Protein AF-A0A7Y3D2V6-F1 (afdb_monomer_lite)

Secondary structure (DSSP, 8-state):
--EEEEEE-TT--EEEEEGGGTEEEEE-TT--EEEEEE--TTEEEEEEEE-TTS-EEEEEEETTS-EEEEEE-TT--EEEEE-

Sequence (83 aa):
HYVFGTWTDQKMNVFVAVYGSGKVKKISPEGKISIIHESGIFWAPCGGFTAPDGTQWIMEFSKRNKTRIRKIGSDGKHTLYQG

Foldseek 3Di:
DDWAEWDAAPQGWIWIFDQVQLFIWIAHPVGDIDTLDHDPPFKGWRYWDQDNQRWIWTWIAGPVGWIKIWIQGPVRDIDIGGD

pLDDT: mean 94.57, std 5.86, range [59.38, 98.44]

Structure (mmCIF, N/CA/C/O backbone):
data_AF-A0A7Y3D2V6-F1
#
_entry.id   AF-A0A7Y3D2V6-F1
#
loop_
_atom_site.group_PDB
_atom_site.id
_atom_site.type_symbol
_atom_site.label_atom_id
_atom_site.label_alt_id
_atom_site.label_comp_id
_atom_site.label_asym_id
_atom_site.label_entity_id
_atom_site.label_seq_id
_atom_site.pdbx_PDB_ins_code
_atom_site.Cartn_x
_atom_site.Cartn_y
_atom_site.Cartn_z
_atom_site.occupancy
_atom_site.B_iso_or_equiv
_atom_site.auth_seq_id
_atom_site.auth_comp_id
_atom_site.auth_asym_id
_atom_site.auth_atom_id
_atom_site.pdbx_PDB_model_num
ATOM 1 N N . HIS A 1 1 ? -10.089 -5.740 -13.963 1.00 59.38 1 HIS A N 1
ATOM 2 C CA . HIS A 1 1 ? -9.347 -5.283 -12.767 1.00 59.38 1 HIS A CA 1
ATOM 3 C C . HIS A 1 1 ? -8.604 -6.481 -12.204 1.00 59.38 1 HIS A C 1
ATOM 5 O O . HIS A 1 1 ? -9.247 -7.492 -11.974 1.00 59.38 1 HIS A O 1
ATOM 11 N N . TYR A 1 2 ? -7.289 -6.395 -12.012 1.00 83.88 2 TYR A N 1
ATOM 12 C CA . TYR A 1 2 ? -6.524 -7.456 -11.350 1.00 83.88 2 TYR A CA 1
ATOM 13 C C . TYR A 1 2 ? -6.335 -7.073 -9.882 1.00 83.88 2 TYR A C 1
ATOM 15 O O . TYR A 1 2 ? -5.709 -6.048 -9.598 1.00 83.88 2 TYR A O 1
ATOM 23 N N . VAL A 1 3 ? -6.934 -7.849 -8.980 1.00 85.31 3 VAL A N 1
ATOM 24 C CA . VAL A 1 3 ? -6.796 -7.698 -7.525 1.00 85.31 3 VAL A CA 1
ATOM 25 C C . VAL A 1 3 ? -5.692 -8.632 -7.054 1.00 85.31 3 VAL A C 1
ATOM 27 O O . VAL A 1 3 ? -5.645 -9.777 -7.490 1.00 85.31 3 VAL A O 1
ATOM 30 N N . PHE A 1 4 ? -4.782 -8.118 -6.228 1.00 92.44 4 PHE A N 1
ATOM 31 C CA . PHE A 1 4 ? -3.663 -8.887 -5.684 1.00 92.44 4 PHE A CA 1
ATOM 32 C C . PHE A 1 4 ? -3.891 -9.132 -4.191 1.00 92.44 4 PHE A C 1
ATOM 34 O O . PHE A 1 4 ? -4.537 -10.105 -3.820 1.00 92.44 4 PHE A O 1
ATOM 41 N N . GLY A 1 5 ? -3.396 -8.244 -3.333 1.00 95.31 5 GLY A N 1
ATOM 42 C CA . GLY A 1 5 ? -3.543 -8.358 -1.888 1.00 95.31 5 GLY A CA 1
ATOM 43 C C . GLY A 1 5 ? -4.779 -7.645 -1.353 1.00 95.31 5 GLY A C 1
ATOM 44 O O . GLY A 1 5 ? -5.159 -6.574 -1.839 1.00 95.31 5 GLY A O 1
ATOM 45 N N . THR A 1 6 ? -5.345 -8.212 -0.292 1.00 97.00 6 THR A N 1
ATOM 46 C CA . THR A 1 6 ? -6.377 -7.590 0.540 1.00 97.00 6 THR A CA 1
ATOM 47 C C . THR A 1 6 ? -5.980 -7.659 2.008 1.00 97.00 6 THR A C 1
ATOM 49 O O . THR A 1 6 ? -5.459 -8.683 2.445 1.00 97.00 6 THR A O 1
ATOM 52 N N . TRP A 1 7 ? -6.236 -6.602 2.772 1.00 97.69 7 TRP A N 1
ATOM 53 C CA . TRP A 1 7 ? -6.026 -6.577 4.226 1.00 97.69 7 TRP A CA 1
ATOM 54 C C . TRP A 1 7 ? -7.049 -5.667 4.906 1.00 97.69 7 TRP A C 1
ATOM 56 O O . TRP A 1 7 ? -7.816 -4.981 4.230 1.00 97.69 7 TRP A O 1
ATOM 66 N N . THR A 1 8 ? -7.073 -5.666 6.237 1.00 97.44 8 THR A N 1
ATOM 67 C CA . THR A 1 8 ? -8.006 -4.865 7.038 1.00 97.44 8 THR A CA 1
ATOM 68 C C . THR A 1 8 ? -7.287 -3.982 8.051 1.00 97.44 8 THR A C 1
ATOM 70 O O . THR A 1 8 ? -6.111 -4.193 8.354 1.00 97.44 8 THR A O 1
ATOM 73 N N . ASP A 1 9 ? -8.003 -2.993 8.587 1.00 96.50 9 ASP A N 1
ATOM 74 C CA . ASP A 1 9 ? -7.598 -2.246 9.782 1.00 96.50 9 ASP A CA 1
ATOM 75 C C . ASP A 1 9 ? -8.517 -2.537 10.982 1.00 96.50 9 ASP A C 1
ATOM 77 O O . ASP A 1 9 ? -9.511 -3.255 10.875 1.00 96.50 9 ASP A O 1
ATOM 81 N N . GLN A 1 10 ? -8.196 -1.956 12.143 1.00 95.25 10 GLN A N 1
ATOM 82 C CA . GLN A 1 10 ? -8.991 -2.092 13.374 1.00 95.25 10 GLN A CA 1
ATOM 83 C C . GLN A 1 10 ? -10.387 -1.449 13.288 1.00 95.25 10 GLN A C 1
ATOM 85 O O . GLN A 1 10 ? -11.228 -1.686 14.147 1.00 95.25 10 GLN A O 1
ATOM 90 N N . LYS A 1 11 ? -10.642 -0.628 12.262 1.00 95.69 11 LYS A N 1
ATOM 91 C CA . LYS A 1 11 ? -11.931 0.030 12.007 1.00 95.69 11 LYS A CA 1
ATOM 92 C C . LYS A 1 11 ? -12.754 -0.734 10.965 1.00 95.69 11 LYS A C 1
ATOM 94 O O . LYS A 1 11 ? -13.688 -0.168 10.404 1.00 95.69 11 LYS A O 1
ATOM 99 N N . MET A 1 12 ? -12.395 -1.991 10.687 1.00 96.44 12 MET A N 1
ATOM 100 C CA . MET A 1 12 ? -13.067 -2.867 9.723 1.00 96.44 12 MET A CA 1
ATOM 101 C C . MET A 1 12 ? -13.080 -2.320 8.288 1.00 96.44 12 MET A C 1
ATOM 103 O O . MET A 1 12 ? -13.902 -2.733 7.472 1.00 96.44 12 MET A O 1
ATOM 107 N N . ASN A 1 13 ? -12.159 -1.414 7.946 1.00 98.12 13 ASN A N 1
ATOM 108 C CA . ASN A 1 13 ? -11.975 -1.037 6.551 1.00 98.12 13 ASN A CA 1
ATOM 109 C C . ASN A 1 13 ? -11.249 -2.163 5.815 1.00 98.12 13 ASN A C 1
ATOM 111 O O . ASN A 1 13 ? -10.310 -2.749 6.354 1.00 98.12 13 ASN A O 1
ATOM 115 N N . VAL A 1 14 ? -11.633 -2.408 4.565 1.00 98.06 14 VAL A N 1
ATOM 116 C CA . VAL A 1 14 ? -10.938 -3.330 3.665 1.00 98.06 14 VAL A CA 1
ATOM 117 C C . VAL A 1 14 ? -10.056 -2.530 2.723 1.00 98.06 14 VAL A C 1
ATOM 119 O O . VAL A 1 14 ? -10.494 -1.571 2.089 1.00 98.06 14 VAL A O 1
ATOM 122 N N . PHE A 1 15 ? -8.807 -2.945 2.597 1.00 98.00 15 PHE A N 1
ATOM 123 C CA . PHE A 1 15 ? -7.852 -2.385 1.663 1.00 98.00 15 PHE A CA 1
ATOM 124 C C . PHE A 1 15 ? -7.597 -3.383 0.548 1.00 98.00 15 PHE A C 1
ATOM 126 O O . PHE A 1 15 ? -7.472 -4.581 0.793 1.00 98.00 15 PHE A O 1
ATOM 133 N N . VAL A 1 16 ? -7.526 -2.886 -0.681 1.00 97.94 16 VAL A N 1
ATOM 134 C CA . VAL A 1 16 ? -7.368 -3.715 -1.875 1.00 97.94 16 VAL A CA 1
ATOM 135 C C . VAL A 1 16 ? -6.255 -3.142 -2.736 1.00 97.94 16 VAL A C 1
ATOM 137 O O . VAL A 1 16 ? -6.353 -2.010 -3.217 1.00 97.94 16 VAL A O 1
ATOM 140 N N . ALA A 1 17 ? -5.213 -3.937 -2.967 1.00 97.94 17 ALA A N 1
ATOM 141 C CA . ALA A 1 17 ? -4.201 -3.661 -3.974 1.00 97.94 17 ALA A CA 1
ATOM 142 C C . ALA A 1 17 ? -4.751 -4.025 -5.360 1.00 97.94 17 ALA A C 1
ATOM 144 O O . ALA A 1 17 ? -4.970 -5.193 -5.690 1.00 97.94 17 ALA A O 1
ATOM 145 N N . VAL A 1 18 ? -4.980 -3.005 -6.183 1.00 96.69 18 VAL A N 1
ATOM 146 C CA . VAL A 1 18 ? -5.496 -3.139 -7.545 1.00 96.69 18 VAL A CA 1
ATOM 147 C C . VAL A 1 18 ? -4.345 -2.926 -8.521 1.00 96.69 18 VAL A C 1
ATOM 149 O O . VAL A 1 18 ? -4.043 -1.792 -8.904 1.00 96.69 18 VAL A O 1
ATOM 152 N N . TYR A 1 19 ? -3.724 -4.030 -8.945 1.00 90.88 19 TYR A N 1
ATOM 153 C CA . TYR A 1 19 ? -2.606 -4.049 -9.894 1.00 90.88 19 TYR A CA 1
ATOM 154 C C . TYR A 1 19 ? -2.937 -3.278 -11.172 1.00 90.88 19 TYR A C 1
ATOM 156 O O . TYR A 1 19 ? -2.191 -2.392 -11.577 1.00 90.88 19 TYR A O 1
ATOM 164 N N . GLY A 1 20 ? -4.097 -3.569 -11.773 1.00 89.38 20 GLY A N 1
ATOM 165 C CA . GLY A 1 20 ? -4.464 -3.011 -13.080 1.00 89.38 20 GLY A CA 1
ATOM 166 C C . GLY A 1 20 ? -4.588 -1.485 -13.101 1.00 89.38 20 GLY A C 1
ATOM 167 O O . GLY A 1 20 ? -4.430 -0.885 -14.156 1.00 89.38 20 GLY A O 1
ATOM 168 N N . SER A 1 21 ? -4.849 -0.860 -11.951 1.00 93.06 21 SER A N 1
ATOM 169 C CA . SER A 1 21 ? -4.916 0.598 -11.823 1.00 93.06 21 SER A CA 1
ATOM 170 C C . SER A 1 21 ? -3.754 1.189 -11.024 1.00 93.06 21 SER A C 1
ATOM 172 O O . SER A 1 21 ? -3.809 2.371 -10.714 1.00 93.06 21 SER A O 1
ATOM 174 N N . GLY A 1 22 ? -2.769 0.380 -10.613 1.00 96.06 22 GLY A N 1
ATOM 175 C CA . GLY A 1 22 ? -1.651 0.816 -9.773 1.00 96.06 22 GLY A CA 1
ATOM 176 C C . GLY A 1 22 ? -2.079 1.459 -8.451 1.00 96.06 22 GLY A C 1
ATOM 177 O O . GLY A 1 22 ? -1.408 2.367 -7.981 1.00 96.06 22 GLY A O 1
ATOM 178 N N . LYS A 1 23 ? -3.215 1.058 -7.863 1.00 97.56 23 LYS A N 1
ATOM 179 C CA . LYS A 1 23 ? -3.823 1.769 -6.721 1.00 97.56 23 LYS A CA 1
ATOM 180 C C . LYS A 1 23 ? -4.064 0.854 -5.541 1.00 97.56 23 LYS A C 1
ATOM 182 O O . LYS A 1 23 ? -4.448 -0.298 -5.723 1.00 97.56 23 LYS A O 1
ATOM 187 N N . VAL A 1 24 ? -3.928 1.403 -4.340 1.00 97.94 24 VAL A N 1
ATOM 188 C CA . VAL A 1 24 ? -4.514 0.815 -3.137 1.00 97.94 24 VAL A CA 1
ATOM 189 C C . VAL A 1 24 ? -5.792 1.569 -2.814 1.00 97.94 24 VAL A C 1
ATOM 191 O O . VAL A 1 24 ? -5.783 2.787 -2.607 1.00 97.94 24 VAL A O 1
ATOM 194 N N . LYS A 1 25 ? -6.900 0.834 -2.794 1.00 97.69 25 LYS A N 1
ATOM 195 C CA . LYS A 1 25 ? -8.213 1.361 -2.432 1.00 97.69 25 LYS A CA 1
ATOM 196 C C . LYS A 1 25 ? -8.537 0.992 -0.997 1.00 97.69 25 LYS A C 1
ATOM 198 O O . LYS A 1 25 ?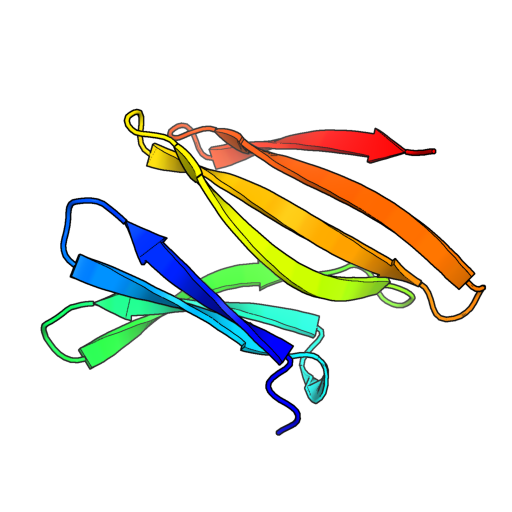 -8.241 -0.124 -0.589 1.00 97.69 25 LYS A O 1
ATOM 203 N N . LYS A 1 26 ? -9.166 1.908 -0.274 1.00 97.69 26 LYS A N 1
ATOM 204 C CA . LYS A 1 26 ? -9.776 1.686 1.035 1.00 97.69 26 LYS A CA 1
ATOM 205 C C . LYS A 1 26 ? -11.289 1.641 0.857 1.00 97.69 26 LYS A C 1
AT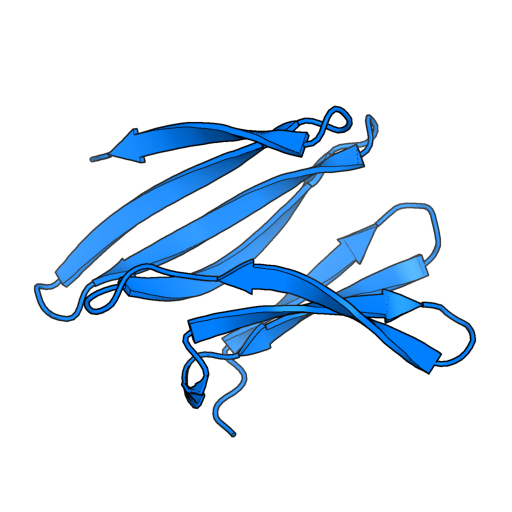OM 207 O O . LYS A 1 26 ? -11.836 2.467 0.131 1.00 97.69 26 LYS A O 1
ATOM 212 N N . ILE A 1 27 ? -11.941 0.695 1.512 1.00 98.38 27 ILE A N 1
ATOM 213 C CA . ILE A 1 27 ? -13.386 0.485 1.494 1.00 98.38 27 ILE A CA 1
ATOM 214 C C . ILE A 1 27 ? -13.846 0.509 2.948 1.00 98.38 27 ILE A C 1
ATOM 216 O O . ILE A 1 27 ? -13.356 -0.289 3.747 1.00 98.38 27 ILE A O 1
ATOM 220 N N . SER A 1 28 ? -14.726 1.443 3.307 1.00 98.19 28 SER A N 1
ATOM 221 C CA . SER A 1 28 ? -15.286 1.496 4.661 1.00 98.19 28 SER A CA 1
ATOM 222 C C . SER A 1 28 ? -16.346 0.413 4.886 1.00 98.19 28 SER A C 1
ATOM 224 O O . SER A 1 28 ? -16.857 -0.133 3.903 1.00 98.19 28 SER A O 1
ATOM 226 N N . PRO A 1 29 ? -16.714 0.106 6.144 1.00 98.25 29 PRO A N 1
ATOM 227 C CA . PRO A 1 29 ? -17.824 -0.805 6.442 1.00 98.25 29 PRO A CA 1
ATOM 228 C C . PRO A 1 29 ? -19.147 -0.396 5.775 1.00 98.25 29 PRO A C 1
ATOM 230 O O . PRO A 1 29 ? -19.948 -1.245 5.401 1.00 98.25 29 PRO A O 1
ATOM 233 N N . GLU A 1 30 ? -19.343 0.903 5.550 1.00 98.12 30 GLU A N 1
ATOM 234 C CA . GLU A 1 30 ? -20.498 1.485 4.852 1.00 98.12 30 GLU A CA 1
ATOM 235 C C . GLU A 1 30 ? -20.354 1.440 3.317 1.00 98.12 30 GLU A C 1
ATOM 237 O O . GLU A 1 30 ? -21.179 1.985 2.588 1.00 98.12 30 GLU A O 1
ATOM 242 N N . GLY A 1 31 ? -19.281 0.830 2.805 1.00 97.31 31 GLY A N 1
ATOM 243 C CA . GLY A 1 31 ? -19.016 0.669 1.377 1.00 97.31 31 GLY A CA 1
ATOM 244 C C . GLY A 1 31 ? -18.382 1.885 0.697 1.00 97.31 31 GLY A C 1
ATOM 245 O O . GLY A 1 31 ? -18.231 1.887 -0.526 1.00 97.31 31 GLY A O 1
ATOM 246 N N . LYS A 1 32 ? -17.972 2.924 1.440 1.00 98.44 32 LYS A N 1
ATOM 247 C CA . LYS A 1 32 ? -17.333 4.105 0.840 1.00 98.44 32 LYS A CA 1
ATOM 248 C C . LYS A 1 32 ? -15.932 3.758 0.345 1.00 98.44 32 LYS A C 1
ATOM 250 O O . LYS A 1 32 ? -15.084 3.334 1.126 1.00 98.44 32 LYS A O 1
ATOM 255 N N . ILE A 1 33 ? -15.670 4.015 -0.936 1.00 97.94 33 ILE A N 1
ATOM 256 C CA . ILE A 1 33 ? -14.375 3.745 -1.570 1.00 97.94 33 ILE A CA 1
ATOM 257 C C . ILE A 1 33 ? -13.537 5.026 -1.651 1.00 97.94 33 ILE A C 1
ATOM 259 O O . ILE A 1 33 ? -14.007 6.055 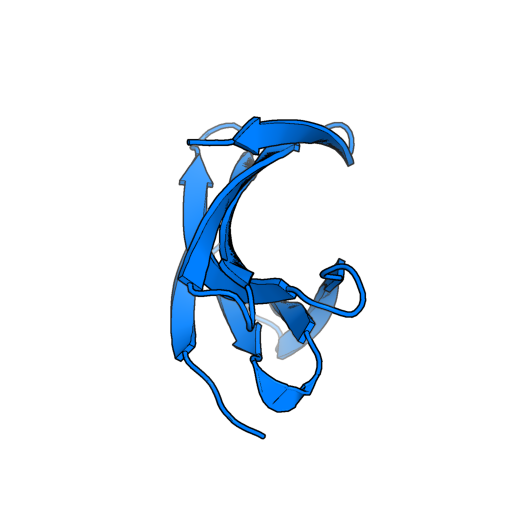-2.135 1.00 97.94 33 ILE A O 1
ATOM 263 N N . SER A 1 34 ? -12.271 4.952 -1.247 1.00 97.31 34 SER A N 1
ATOM 264 C CA . SER A 1 34 ? -11.260 5.990 -1.482 1.00 97.31 34 SER A CA 1
ATOM 265 C C . SER A 1 34 ? -9.937 5.392 -1.967 1.00 97.31 34 SER A C 1
ATOM 267 O O . SER A 1 34 ? -9.708 4.186 -1.871 1.00 97.31 34 SER A O 1
ATOM 269 N N . ILE A 1 35 ? -9.060 6.225 -2.531 1.00 97.12 35 ILE A N 1
ATOM 270 C CA . ILE A 1 35 ? -7.698 5.838 -2.921 1.00 97.12 35 ILE A CA 1
ATOM 271 C C . ILE A 1 35 ? -6.756 6.349 -1.836 1.00 97.12 35 ILE A C 1
ATOM 273 O O . ILE A 1 35 ? -6.765 7.540 -1.542 1.00 97.12 35 ILE A O 1
ATOM 277 N N . ILE A 1 36 ? -5.957 5.456 -1.252 1.00 96.00 36 ILE A N 1
ATOM 278 C CA . ILE A 1 36 ? -4.969 5.830 -0.226 1.00 96.00 36 ILE A CA 1
ATOM 279 C C . ILE A 1 36 ? -3.540 5.863 -0.767 1.00 96.00 36 ILE A C 1
ATOM 281 O O . ILE A 1 36 ? -2.652 6.420 -0.134 1.00 96.00 36 ILE A O 1
ATOM 285 N N . HIS A 1 37 ? -3.307 5.243 -1.925 1.00 96.88 37 HIS A N 1
ATOM 286 C CA . HIS A 1 37 ? -2.003 5.232 -2.572 1.00 96.88 37 HIS A CA 1
ATOM 287 C C . HIS A 1 37 ? -2.132 4.958 -4.067 1.00 96.88 37 HIS A C 1
ATOM 289 O O . HIS A 1 37 ? -2.939 4.123 -4.485 1.00 96.88 37 HIS A O 1
ATOM 295 N N . GLU A 1 38 ? -1.284 5.621 -4.846 1.00 97.19 38 GLU A N 1
ATOM 296 C CA . GLU A 1 38 ? -1.092 5.391 -6.273 1.00 97.19 38 GLU A CA 1
ATOM 297 C C . GLU A 1 38 ? 0.395 5.142 -6.548 1.00 97.19 38 GLU A C 1
ATOM 299 O O . GLU A 1 38 ? 1.277 5.929 -6.193 1.00 97.19 38 GLU A O 1
ATOM 304 N N . SER A 1 39 ? 0.682 3.990 -7.141 1.00 95.81 39 SER A N 1
ATOM 305 C CA . SER A 1 39 ? 2.020 3.581 -7.533 1.00 95.81 39 SER A CA 1
ATOM 306 C C . SER A 1 39 ? 2.527 4.420 -8.703 1.00 95.81 39 SER A C 1
ATOM 308 O O . SER A 1 39 ? 1.784 4.814 -9.595 1.00 95.81 39 SER A O 1
ATOM 310 N N . GLY A 1 40 ? 3.840 4.654 -8.727 1.00 93.06 40 GLY A N 1
ATOM 311 C CA . GLY A 1 40 ? 4.494 5.268 -9.886 1.00 93.06 40 GLY A CA 1
ATOM 312 C C . GLY A 1 40 ? 4.429 4.366 -11.125 1.00 93.06 40 GLY A C 1
ATOM 313 O O . GLY A 1 40 ? 4.312 3.153 -11.001 1.00 93.06 40 GLY A O 1
ATOM 314 N N . ILE A 1 41 ? 4.608 4.949 -12.312 1.00 90.06 41 ILE A N 1
ATOM 315 C CA . ILE A 1 41 ? 4.324 4.355 -13.638 1.00 90.06 41 ILE A CA 1
ATOM 316 C C . ILE A 1 41 ? 4.913 2.953 -13.936 1.00 90.06 41 ILE A C 1
ATOM 318 O O . ILE A 1 41 ? 4.402 2.230 -14.790 1.00 90.06 41 ILE A O 1
ATOM 322 N N . PHE A 1 42 ? 5.973 2.534 -13.238 1.00 93.81 42 PHE A N 1
ATOM 323 C CA . PHE A 1 42 ? 6.609 1.215 -13.404 1.00 93.81 42 PHE A CA 1
ATOM 324 C C . PHE A 1 42 ? 6.418 0.264 -12.221 1.00 93.81 42 PHE A C 1
ATOM 326 O O . PHE A 1 42 ? 7.041 -0.798 -12.190 1.00 93.81 42 PHE A O 1
ATOM 333 N N . TRP A 1 43 ? 5.579 0.646 -11.265 1.00 96.56 43 TRP A N 1
ATOM 334 C CA . TRP A 1 43 ? 5.336 -0.057 -10.016 1.00 96.56 43 TRP A CA 1
ATOM 335 C C . TRP A 1 43 ? 3.860 -0.412 -9.892 1.00 96.56 43 TRP A C 1
ATOM 337 O O . TRP A 1 43 ? 2.997 0.288 -10.417 1.00 96.56 43 TRP A O 1
ATOM 347 N N . ALA A 1 44 ? 3.574 -1.488 -9.172 1.00 96.62 44 ALA A N 1
ATOM 348 C CA . ALA A 1 44 ? 2.218 -1.866 -8.821 1.00 96.62 44 ALA A CA 1
ATOM 349 C C . ALA A 1 44 ? 2.169 -2.371 -7.377 1.00 96.62 44 ALA A C 1
ATOM 351 O O . ALA A 1 44 ? 3.116 -3.034 -6.939 1.00 96.62 44 ALA A O 1
ATOM 352 N N . PRO A 1 45 ? 1.080 -2.093 -6.641 1.00 97.31 45 PRO A N 1
ATOM 353 C CA . PRO A 1 45 ? 0.904 -2.644 -5.313 1.00 97.31 45 PRO A CA 1
ATOM 354 C C . P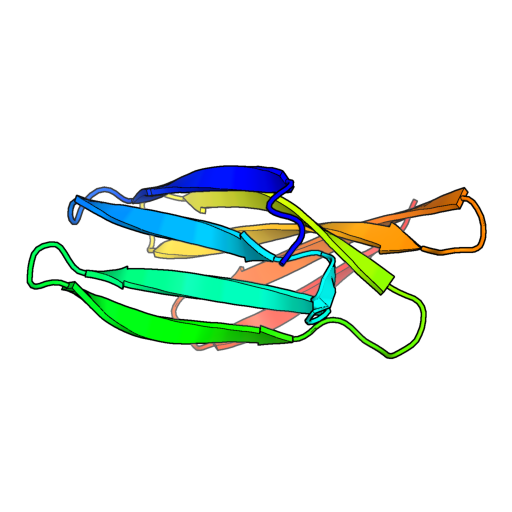RO A 1 45 ? 0.545 -4.129 -5.425 1.00 97.31 45 PRO A C 1
ATOM 356 O O . PRO A 1 45 ? -0.251 -4.520 -6.282 1.00 97.31 45 PRO A O 1
ATOM 359 N N . CYS A 1 46 ? 1.100 -4.952 -4.542 1.00 95.94 46 CYS A N 1
ATOM 360 C CA . CYS A 1 46 ? 0.750 -6.372 -4.440 1.00 95.94 46 CYS A CA 1
ATOM 361 C C . CYS A 1 46 ? 0.179 -6.761 -3.078 1.00 95.94 46 CYS A C 1
ATOM 363 O O . CYS A 1 46 ? -0.520 -7.763 -2.993 1.00 95.94 46 CYS A O 1
ATOM 365 N N . GLY A 1 47 ? 0.414 -5.973 -2.032 1.00 96.69 47 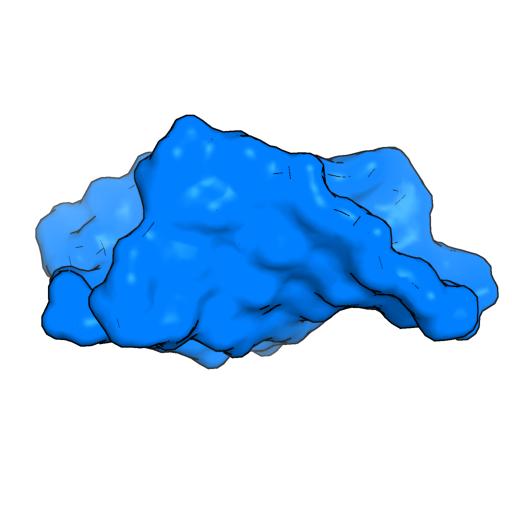GLY A N 1
ATOM 366 C CA . GLY A 1 47 ? -0.088 -6.264 -0.696 1.00 96.69 47 GLY A CA 1
ATOM 367 C C . GLY A 1 47 ? 0.245 -5.158 0.290 1.00 96.69 47 GLY A C 1
ATOM 368 O O . GLY A 1 47 ? 0.864 -4.153 -0.069 1.00 96.69 47 GLY A O 1
ATOM 369 N N . GLY A 1 48 ? -0.172 -5.347 1.534 1.00 96.94 48 GLY A N 1
ATOM 370 C CA . GLY A 1 48 ? 0.075 -4.376 2.580 1.00 96.94 48 GLY A CA 1
ATOM 371 C C . GLY A 1 48 ? -0.388 -4.830 3.953 1.00 96.94 48 GLY A C 1
ATOM 372 O O . GLY A 1 48 ? -0.889 -5.939 4.129 1.00 96.94 48 GLY A O 1
ATOM 373 N N . PHE A 1 49 ? -0.179 -3.946 4.917 1.00 96.44 49 PHE A N 1
ATOM 374 C CA . PHE A 1 49 ? -0.560 -4.106 6.310 1.00 96.44 49 PHE A CA 1
ATOM 375 C C . PHE A 1 49 ? -0.868 -2.730 6.908 1.00 96.44 49 PHE A C 1
ATOM 377 O O . PHE A 1 49 ? -0.181 -1.748 6.616 1.00 96.44 49 PHE A O 1
ATOM 384 N N . THR A 1 50 ? -1.882 -2.662 7.766 1.00 97.19 50 THR A N 1
ATOM 385 C CA . THR A 1 50 ? -2.193 -1.468 8.554 1.00 97.19 50 THR A CA 1
ATOM 386 C C . THR A 1 50 ? -1.737 -1.676 9.991 1.00 97.19 50 THR A C 1
ATOM 388 O O . THR A 1 50 ? -2.222 -2.575 10.674 1.00 97.19 50 THR A O 1
ATOM 391 N N . ALA A 1 51 ? -0.825 -0.829 10.462 1.00 95.94 51 ALA A N 1
ATOM 392 C CA . ALA A 1 51 ? -0.389 -0.838 11.851 1.00 95.94 51 ALA A CA 1
ATOM 393 C C . ALA A 1 51 ? -1.488 -0.296 12.791 1.00 95.94 51 ALA A C 1
ATOM 395 O O . ALA A 1 51 ? -2.362 0.451 12.341 1.00 95.94 51 ALA A O 1
ATOM 396 N N . PRO A 1 52 ? -1.447 -0.621 14.101 1.00 94.38 52 PRO A N 1
ATOM 397 C CA . PRO A 1 52 ? -2.441 -0.148 15.071 1.00 94.38 52 PRO A CA 1
ATOM 398 C C . PRO A 1 52 ? -2.597 1.379 15.141 1.00 94.38 52 PRO A C 1
ATOM 400 O O . PRO A 1 52 ? -3.684 1.877 15.407 1.00 94.38 52 PRO A O 1
ATOM 403 N N . ASP A 1 53 ? -1.532 2.132 14.857 1.00 93.94 53 ASP A N 1
ATOM 404 C CA . ASP A 1 53 ? -1.540 3.602 14.818 1.00 93.94 53 ASP A CA 1
ATOM 405 C C . ASP A 1 53 ? -2.156 4.188 13.526 1.00 93.94 53 ASP A C 1
ATOM 407 O O . ASP A 1 53 ? -2.198 5.405 13.341 1.00 93.94 53 ASP A O 1
ATOM 411 N N . GLY A 1 54 ? -2.631 3.330 12.616 1.00 93.25 54 GLY A N 1
ATOM 412 C CA . GLY A 1 54 ? -3.199 3.700 11.321 1.00 93.25 54 GLY A CA 1
ATOM 413 C C . GLY A 1 54 ? -2.180 3.836 10.188 1.00 93.25 54 GLY A C 1
ATOM 414 O O . GLY A 1 54 ? -2.591 4.041 9.041 1.00 93.25 54 GLY A O 1
ATOM 415 N N . THR A 1 55 ? -0.881 3.684 10.463 1.00 96.75 55 THR A N 1
ATOM 416 C CA . THR A 1 55 ? 0.168 3.689 9.437 1.00 96.75 55 THR A CA 1
ATOM 417 C C . THR A 1 55 ? -0.071 2.572 8.422 1.00 96.75 55 THR A C 1
ATOM 419 O O . THR A 1 55 ? -0.253 1.409 8.784 1.00 96.75 55 THR A O 1
ATOM 422 N N . GLN A 1 56 ? -0.011 2.906 7.134 1.00 97.25 56 GLN A N 1
ATOM 423 C CA . GLN A 1 56 ? -0.125 1.944 6.040 1.00 97.25 56 GLN A CA 1
ATOM 424 C C . GLN A 1 56 ? 1.255 1.528 5.549 1.00 97.25 56 GLN A C 1
ATOM 426 O O . GLN A 1 56 ? 2.088 2.370 5.220 1.00 97.25 56 GLN A O 1
ATOM 431 N N . TRP A 1 57 ? 1.479 0.227 5.436 1.00 97.88 57 TRP A N 1
ATOM 432 C CA . TRP A 1 57 ? 2.648 -0.354 4.793 1.00 97.88 57 TRP A CA 1
ATOM 433 C C . TRP A 1 57 ? 2.197 -1.030 3.508 1.00 97.88 57 TRP A C 1
ATOM 435 O O . TRP A 1 57 ? 1.344 -1.910 3.542 1.00 97.88 57 TRP A O 1
ATOM 445 N N . ILE A 1 58 ? 2.742 -0.606 2.374 1.00 97.88 58 ILE A N 1
ATOM 446 C CA . ILE A 1 58 ? 2.358 -1.089 1.048 1.00 97.88 58 ILE A CA 1
ATOM 447 C C . ILE A 1 58 ? 3.580 -1.708 0.391 1.00 97.88 58 ILE A C 1
ATOM 449 O O . ILE A 1 58 ? 4.611 -1.052 0.233 1.00 97.88 58 ILE A O 1
ATOM 453 N N . MET A 1 59 ? 3.448 -2.965 -0.015 1.00 97.12 59 MET A N 1
ATOM 454 C CA . MET A 1 59 ? 4.433 -3.648 -0.835 1.00 97.12 59 MET A CA 1
ATOM 455 C C . MET A 1 59 ? 4.136 -3.389 -2.307 1.00 97.12 59 MET A C 1
ATOM 457 O O . MET A 1 59 ? 3.010 -3.575 -2.779 1.00 97.12 59 MET A O 1
ATOM 461 N N . GLU A 1 60 ? 5.163 -2.962 -3.033 1.00 97.19 60 GLU A N 1
ATOM 462 C CA . GLU A 1 60 ? 5.104 -2.737 -4.468 1.00 97.19 60 GLU A CA 1
ATOM 463 C C . GLU A 1 60 ? 6.181 -3.572 -5.165 1.00 97.19 60 GLU A C 1
ATOM 465 O O . GLU A 1 60 ? 7.307 -3.704 -4.676 1.00 97.19 60 GLU A O 1
ATOM 470 N N . PHE A 1 61 ? 5.856 -4.078 -6.349 1.00 95.62 61 PHE A N 1
ATOM 471 C CA . PHE A 1 61 ? 6.829 -4.667 -7.262 1.00 95.62 61 PHE A CA 1
ATOM 472 C C . PHE A 1 61 ? 6.883 -3.857 -8.555 1.00 95.62 61 PHE A C 1
ATOM 474 O O . PHE A 1 61 ? 5.929 -3.162 -8.913 1.00 95.62 61 PHE A O 1
ATOM 481 N N . SER A 1 62 ? 8.013 -3.920 -9.252 1.00 95.38 62 SER A N 1
ATOM 482 C CA . SER A 1 62 ? 8.192 -3.259 -10.540 1.00 95.38 62 SER A CA 1
ATOM 483 C C . SER A 1 62 ? 8.171 -4.242 -11.699 1.00 95.38 62 SER A C 1
ATOM 485 O O . SER A 1 62 ? 8.491 -5.422 -11.550 1.00 95.38 62 SER A O 1
ATOM 487 N N . LYS A 1 63 ? 7.920 -3.719 -12.902 1.00 91.31 63 LYS A N 1
ATOM 488 C CA . LYS A 1 63 ? 8.082 -4.473 -14.160 1.00 91.31 63 LYS A CA 1
ATOM 489 C C . LYS A 1 63 ? 9.509 -5.003 -14.380 1.00 91.31 63 LYS A C 1
ATOM 491 O O . LYS A 1 63 ? 9.710 -5.854 -15.234 1.00 91.31 63 LYS A O 1
ATOM 496 N N . ARG A 1 64 ? 10.498 -4.497 -13.632 1.00 93.12 64 ARG A N 1
ATOM 497 C CA . ARG A 1 64 ? 11.916 -4.891 -13.703 1.00 93.12 64 ARG A CA 1
ATOM 498 C C . ARG A 1 64 ? 12.324 -5.852 -12.581 1.00 93.12 64 ARG A C 1
ATOM 500 O O . ARG A 1 64 ? 13.502 -5.929 -12.251 1.00 93.12 64 ARG A O 1
ATOM 507 N N . ASN A 1 65 ? 11.357 -6.541 -11.974 1.00 91.88 65 ASN A N 1
ATOM 508 C CA . ASN A 1 65 ? 11.588 -7.510 -10.904 1.00 91.88 65 ASN A CA 1
ATOM 509 C C . ASN A 1 65 ? 12.337 -6.922 -9.689 1.00 91.88 65 ASN A C 1
ATOM 511 O O . ASN A 1 65 ? 13.267 -7.512 -9.145 1.00 91.88 65 ASN A O 1
ATOM 515 N N . LYS A 1 66 ? 11.947 -5.706 -9.292 1.00 96.44 66 LYS A N 1
ATOM 516 C CA . LYS A 1 66 ? 12.398 -5.051 -8.053 1.00 96.44 66 LYS A CA 1
ATOM 517 C C . LYS A 1 66 ? 11.237 -4.897 -7.090 1.00 96.44 66 LYS A C 1
ATOM 519 O O . LYS A 1 66 ? 10.119 -4.650 -7.541 1.00 96.44 66 LYS A O 1
ATOM 524 N N . THR A 1 67 ? 11.518 -4.968 -5.797 1.00 95.94 67 THR A N 1
ATOM 525 C CA . THR A 1 67 ? 10.548 -4.761 -4.719 1.00 95.94 67 THR A CA 1
ATOM 526 C C . THR A 1 67 ? 10.865 -3.494 -3.946 1.00 95.94 67 THR A C 1
ATOM 528 O O . THR A 1 67 ? 12.023 -3.104 -3.805 1.00 95.94 67 THR A O 1
ATOM 531 N N . ARG A 1 68 ? 9.827 -2.854 -3.420 1.00 96.94 68 ARG A N 1
ATOM 532 C CA . ARG A 1 68 ? 9.968 -1.759 -2.465 1.00 96.94 68 ARG A CA 1
ATOM 533 C C . ARG A 1 68 ? 8.805 -1.767 -1.489 1.00 96.94 68 ARG A C 1
ATOM 535 O O . ARG A 1 68 ? 7.722 -2.257 -1.810 1.00 96.94 68 ARG A O 1
ATOM 542 N N . ILE A 1 69 ? 9.033 -1.173 -0.330 1.00 97.44 69 ILE A N 1
ATOM 543 C CA . ILE A 1 69 ? 8.004 -0.939 0.674 1.00 97.44 69 ILE A CA 1
ATOM 544 C C . ILE A 1 69 ? 7.768 0.561 0.793 1.00 97.44 69 ILE A C 1
ATOM 546 O O . ILE A 1 69 ? 8.704 1.360 0.844 1.00 97.44 69 ILE A O 1
ATOM 550 N N . ARG A 1 70 ? 6.500 0.946 0.864 1.00 97.38 70 ARG A N 1
ATOM 551 C CA . ARG A 1 70 ? 6.071 2.310 1.137 1.00 97.38 70 ARG A CA 1
ATOM 552 C C . ARG A 1 70 ? 5.353 2.355 2.473 1.00 97.38 70 ARG A C 1
ATOM 554 O O . ARG A 1 70 ? 4.342 1.684 2.646 1.00 97.38 70 ARG A O 1
ATOM 561 N N . LYS A 1 71 ? 5.859 3.175 3.387 1.00 97.50 71 LYS A N 1
ATOM 562 C CA . LYS A 1 71 ? 5.170 3.549 4.622 1.00 97.50 71 LYS A CA 1
ATOM 563 C C . LYS A 1 71 ? 4.396 4.838 4.369 1.00 97.50 71 LYS A C 1
ATOM 565 O O . LYS A 1 71 ? 4.965 5.775 3.813 1.00 97.50 71 LYS A O 1
ATOM 570 N N . ILE A 1 72 ? 3.136 4.887 4.774 1.00 96.75 72 ILE A N 1
ATOM 571 C CA . ILE A 1 72 ? 2.292 6.083 4.789 1.00 96.75 72 ILE A CA 1
ATOM 572 C C . ILE A 1 72 ? 1.870 6.281 6.239 1.00 96.75 72 ILE A C 1
ATOM 574 O O . ILE A 1 72 ? 1.113 5.467 6.770 1.00 96.75 72 ILE A O 1
ATOM 578 N N . GLY A 1 73 ? 2.420 7.298 6.898 1.00 93.69 73 GLY A N 1
ATOM 579 C CA . GLY A 1 73 ? 2.044 7.648 8.266 1.00 93.69 73 GLY A CA 1
ATOM 580 C C . GLY A 1 73 ? 0.570 8.037 8.360 1.00 93.69 73 GLY A C 1
ATOM 581 O O . GLY A 1 73 ? -0.065 8.369 7.357 1.00 93.69 73 GLY A O 1
ATOM 582 N N . SER A 1 74 ? 0.011 8.009 9.569 1.00 85.62 74 SER A N 1
ATOM 583 C CA . SER A 1 74 ? -1.356 8.489 9.821 1.00 85.62 74 SER A CA 1
ATOM 584 C C . SER A 1 74 ? -1.529 9.989 9.527 1.00 85.62 74 SER A C 1
ATOM 586 O O . SER A 1 74 ? -2.642 10.436 9.266 1.00 85.62 74 SER A O 1
ATOM 588 N N . ASP A 1 75 ? -0.423 10.735 9.485 1.00 86.12 75 ASP A N 1
ATOM 589 C CA . ASP A 1 75 ? -0.299 12.122 9.021 1.00 86.12 75 ASP A CA 1
ATOM 590 C C . ASP A 1 75 ? -0.278 12.268 7.484 1.00 86.12 75 ASP A C 1
ATOM 592 O O . ASP A 1 75 ? -0.234 13.379 6.962 1.00 86.12 75 ASP A O 1
ATOM 596 N N . GLY A 1 76 ? -0.288 11.154 6.74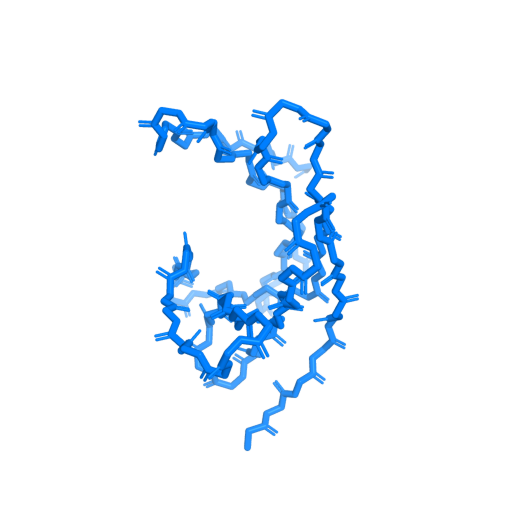6 1.00 86.06 76 GLY A N 1
ATOM 597 C CA . GLY A 1 76 ? -0.168 11.114 5.290 1.00 86.06 76 GLY A CA 1
ATOM 598 C C . GLY A 1 76 ? 1.271 11.174 4.770 1.00 86.06 76 GLY A C 1
ATOM 599 O O . GLY A 1 76 ? 1.477 11.182 3.557 1.00 86.06 76 GLY A O 1
ATOM 600 N N . LYS A 1 77 ? 2.295 11.195 5.634 1.00 92.56 77 LYS A N 1
ATOM 601 C CA . LYS A 1 77 ? 3.693 11.276 5.195 1.00 92.56 77 LYS A CA 1
ATOM 602 C C . LYS A 1 77 ? 4.159 9.960 4.584 1.00 92.56 77 LYS A C 1
ATOM 604 O O . LYS A 1 77 ? 4.061 8.900 5.200 1.00 92.56 77 LYS A O 1
ATOM 609 N N . HIS A 1 78 ? 4.754 10.037 3.394 1.00 94.56 78 HIS A N 1
ATOM 610 C CA . HIS A 1 78 ? 5.304 8.873 2.705 1.00 94.56 78 HIS A CA 1
ATOM 611 C C . HIS A 1 78 ? 6.806 8.696 2.974 1.00 94.56 78 HIS A C 1
ATOM 613 O O . HIS A 1 78 ? 7.592 9.619 2.766 1.00 94.56 78 HIS A O 1
ATOM 619 N N . THR A 1 79 ? 7.209 7.473 3.317 1.00 96.81 79 THR A N 1
ATOM 620 C CA . THR A 1 79 ? 8.613 7.031 3.362 1.00 96.81 79 THR A CA 1
ATOM 621 C C . THR A 1 79 ? 8.795 5.812 2.463 1.00 96.81 79 THR A C 1
ATOM 623 O O . THR A 1 79 ? 7.944 4.919 2.438 1.00 96.81 79 THR A O 1
ATOM 626 N N . LEU A 1 80 ? 9.895 5.773 1.708 1.00 96.12 80 LEU A N 1
ATOM 627 C CA . LEU A 1 80 ? 10.196 4.706 0.756 1.00 96.12 80 LEU A CA 1
ATOM 628 C C . LEU A 1 80 ? 11.405 3.889 1.210 1.00 96.12 80 LEU A C 1
ATOM 630 O O . LEU A 1 80 ? 12.457 4.454 1.491 1.00 96.12 80 LEU A O 1
ATOM 634 N N . TYR A 1 81 ? 11.258 2.568 1.199 1.00 95.06 81 TYR A N 1
ATOM 635 C CA . TYR A 1 81 ? 12.313 1.604 1.487 1.00 95.06 81 TYR A CA 1
ATOM 636 C C . TYR A 1 81 ? 12.528 0.732 0.252 1.00 95.06 81 TYR A C 1
ATOM 638 O O . TYR A 1 81 ? 11.572 0.166 -0.283 1.00 95.06 81 TYR A O 1
ATOM 646 N N . GLN A 1 82 ? 13.766 0.650 -0.223 1.00 90.25 82 GLN A N 1
ATOM 647 C CA . GLN A 1 82 ? 14.148 -0.136 -1.397 1.00 90.25 82 GLN A CA 1
ATOM 648 C C . GLN A 1 82 ? 15.109 -1.245 -0.966 1.00 90.25 82 GLN A C 1
ATOM 650 O O . GLN A 1 82 ? 15.885 -1.040 -0.032 1.00 90.25 82 GLN A O 1
ATOM 655 N N . GLY A 1 83 ? 15.006 -2.404 -1.619 1.00 68.56 83 GLY A N 1
ATOM 656 C CA . GLY A 1 83 ? 15.973 -3.500 -1.510 1.00 68.56 83 GLY A CA 1
ATOM 657 C C . GLY A 1 83 ? 16.909 -3.558 -2.708 1.00 68.56 83 GLY A C 1
ATOM 658 O O . GLY A 1 83 ? 16.613 -2.889 -3.729 1.00 68.56 83 GLY A O 1
#

Radius of gyration: 12.08 Å; chains: 1; bounding box: 36×21×29 Å